Protein AF-A0A2E7BLX5-F1 (afdb_monomer)

Secondary structure (DSSP, 8-state):
--SSEEEEEEEEEEEEEEEESSEEE-TTSPBPSSS--SEEESPEEEEEETT-EEEE-TT--EEEEEEEEEEEEEEEEE--

Foldseek 3Di:
DAQFKKKKKQWAAWKWKKWKAAFAAAPVRHGDPDQDHDDGPPTDIDIDGHGDIDIHDHPMRMDTDPTDPIDIDIDMDGND

Sequence (80 aa):
MHPRTTDVYVVREGSGVLVTGGQIVDERGEPVDGQRGAAIRGGVERRISAGDLIFIPAGVAHGIRDTKGITWFNIRFDTK

pLDDT: mean 96.75, std 3.34, range [76.44, 98.81]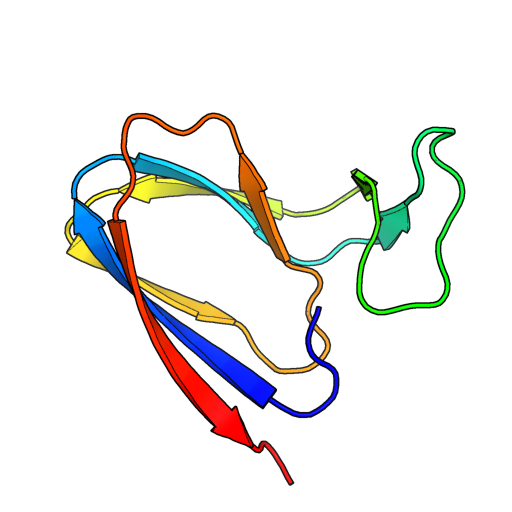

Mean predicted aligned error: 2.52 Å

Structure (mmCIF, N/CA/C/O backbone):
data_AF-A0A2E7BLX5-F1
#
_entry.id   AF-A0A2E7BLX5-F1
#
loop_
_atom_site.group_PDB
_atom_site.id
_atom_site.type_symbol
_atom_site.label_atom_id
_atom_site.label_alt_id
_atom_site.label_comp_id
_atom_site.label_asym_id
_atom_site.label_entity_id
_atom_site.label_seq_id
_atom_site.pdbx_PDB_ins_code
_atom_site.Cartn_x
_atom_site.Cartn_y
_atom_site.Cartn_z
_atom_site.occupancy
_atom_site.B_iso_or_equiv
_atom_site.auth_seq_id
_atom_site.auth_comp_id
_atom_site.auth_asym_id
_atom_site.auth_atom_id
_atom_site.pdbx_PDB_model_num
ATOM 1 N N . MET A 1 1 ? 8.273 -1.459 -2.204 1.00 91.44 1 MET A N 1
ATOM 2 C CA . MET A 1 1 ? 8.608 -2.886 -2.006 1.00 91.44 1 MET A CA 1
ATOM 3 C C . MET A 1 1 ? 9.744 -2.982 -1.012 1.00 91.44 1 MET A C 1
ATOM 5 O O . MET A 1 1 ? 10.624 -2.131 -1.043 1.00 91.44 1 MET A O 1
ATOM 9 N N . HIS A 1 2 ? 9.722 -3.985 -0.142 1.00 94.88 2 HIS A N 1
ATOM 10 C CA . HIS A 1 2 ? 10.794 -4.224 0.819 1.00 94.88 2 HIS A CA 1
ATOM 11 C C . HIS A 1 2 ? 11.343 -5.641 0.618 1.00 94.88 2 HIS A C 1
ATOM 13 O O . HIS A 1 2 ? 10.590 -6.589 0.817 1.00 94.88 2 HIS A O 1
ATOM 19 N N . PRO A 1 3 ? 12.613 -5.822 0.201 1.00 93.69 3 PRO A N 1
ATOM 20 C CA . PRO A 1 3 ? 13.129 -7.136 -0.193 1.00 93.69 3 PRO A CA 1
ATOM 21 C C . PRO A 1 3 ? 13.289 -8.125 0.962 1.00 93.69 3 PRO A C 1
ATOM 23 O O . PRO A 1 3 ? 13.251 -9.327 0.738 1.00 93.69 3 PRO A O 1
ATOM 26 N N . ARG A 1 4 ? 13.511 -7.621 2.183 1.00 96.38 4 ARG A N 1
ATOM 27 C CA . ARG A 1 4 ? 13.877 -8.431 3.359 1.00 96.38 4 ARG A CA 1
ATOM 28 C C . ARG A 1 4 ? 12.984 -8.211 4.571 1.00 96.38 4 ARG A C 1
ATOM 30 O O . ARG A 1 4 ? 13.264 -8.748 5.633 1.00 96.38 4 ARG A O 1
ATOM 37 N N . THR A 1 5 ? 11.939 -7.401 4.437 1.00 97.31 5 THR A N 1
ATOM 38 C CA . THR A 1 5 ? 11.011 -7.150 5.539 1.00 97.31 5 THR A CA 1
ATOM 39 C C . THR A 1 5 ? 9.593 -7.400 5.087 1.00 97.31 5 THR A C 1
ATOM 41 O O . THR A 1 5 ? 9.220 -7.056 3.965 1.00 97.31 5 THR A O 1
ATOM 44 N N . THR A 1 6 ? 8.803 -7.954 5.988 1.00 97.88 6 THR A N 1
ATOM 45 C CA . THR A 1 6 ? 7.364 -8.119 5.821 1.00 97.88 6 THR A CA 1
ATOM 46 C C . THR A 1 6 ? 6.634 -7.027 6.579 1.00 97.88 6 THR A C 1
ATOM 48 O O . THR A 1 6 ? 7.103 -6.565 7.622 1.00 97.88 6 THR A O 1
ATOM 51 N N . ASP A 1 7 ? 5.478 -6.640 6.052 1.00 98.19 7 ASP A N 1
ATOM 52 C CA . ASP A 1 7 ? 4.586 -5.675 6.672 1.00 98.19 7 ASP A CA 1
ATOM 53 C C . ASP A 1 7 ? 3.284 -6.318 7.124 1.00 98.19 7 ASP A C 1
ATOM 55 O O . ASP A 1 7 ? 2.645 -7.066 6.385 1.00 98.19 7 ASP A O 1
ATOM 59 N N . VAL A 1 8 ? 2.851 -5.939 8.321 1.00 98.38 8 VAL 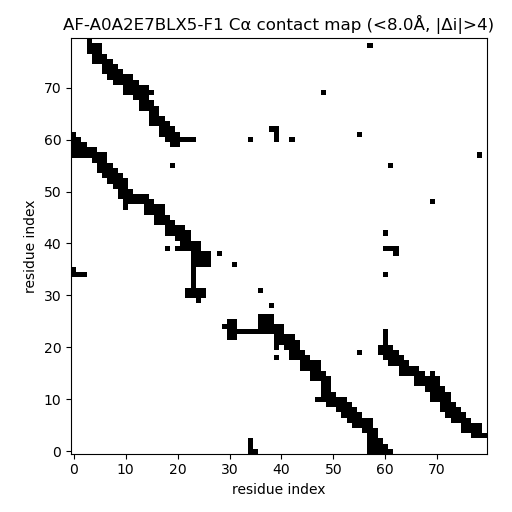A N 1
ATOM 60 C CA . VAL A 1 8 ? 1.467 -6.073 8.761 1.00 98.38 8 VAL A CA 1
ATOM 61 C C . VAL A 1 8 ? 0.906 -4.673 8.953 1.00 98.38 8 VAL A C 1
ATOM 63 O O . VAL A 1 8 ? 1.444 -3.884 9.735 1.00 98.38 8 VAL A O 1
ATOM 66 N N . TYR A 1 9 ? -0.161 -4.347 8.228 1.00 98.50 9 TYR A N 1
ATOM 67 C CA . TYR A 1 9 ? -0.921 -3.121 8.442 1.00 98.50 9 TYR A CA 1
ATOM 68 C C . TYR A 1 9 ? -2.172 -3.428 9.252 1.00 98.50 9 TYR A C 1
ATOM 70 O O . TYR A 1 9 ? -2.922 -4.343 8.919 1.00 98.50 9 TYR A O 1
ATOM 78 N N . VAL A 1 10 ? -2.408 -2.622 10.283 1.00 98.56 10 VAL A N 1
ATOM 79 C CA . VAL A 1 10 ? -3.686 -2.561 10.998 1.00 98.56 10 VAL A CA 1
ATOM 80 C C . VAL A 1 10 ? -4.296 -1.198 10.708 1.00 98.56 10 VAL A C 1
ATOM 82 O O . VAL A 1 10 ? -3.817 -0.183 11.227 1.00 98.56 10 VAL A O 1
ATOM 85 N N . VAL A 1 11 ? -5.311 -1.155 9.847 1.00 98.62 11 VAL A N 1
ATOM 86 C CA . VAL A 1 11 ? -5.931 0.105 9.424 1.00 98.62 11 VAL A CA 1
ATOM 87 C C . VAL A 1 11 ? -6.828 0.621 10.545 1.00 98.62 11 VAL A C 1
ATOM 89 O O . VAL A 1 11 ? -7.732 -0.071 11.014 1.00 98.62 11 VAL A O 1
ATOM 92 N N . ARG A 1 12 ? -6.561 1.843 11.004 1.00 98.56 12 ARG A N 1
ATOM 93 C CA . ARG A 1 12 ? -7.224 2.451 12.163 1.00 98.56 12 ARG A CA 1
ATOM 94 C C . ARG A 1 12 ? -8.339 3.399 11.766 1.00 98.56 12 ARG A C 1
ATOM 96 O O . ARG A 1 12 ? -9.369 3.416 12.427 1.00 98.56 12 ARG A O 1
ATOM 103 N N . GLU A 1 13 ? -8.128 4.171 10.709 1.00 98.62 13 GLU A N 1
ATOM 104 C CA . GLU A 1 13 ? -9.037 5.233 10.284 1.00 98.62 13 GLU A CA 1
ATOM 105 C C . GLU A 1 13 ? -8.998 5.393 8.769 1.00 98.62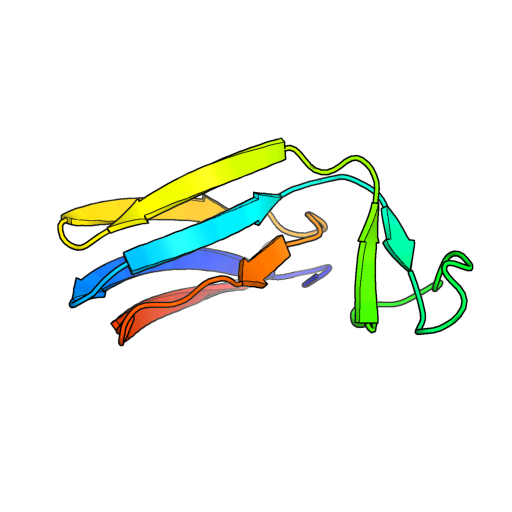 13 GLU A C 1
ATOM 107 O O . GLU A 1 13 ? -8.035 4.987 8.113 1.00 98.62 13 GLU A O 1
ATOM 112 N N . GLY A 1 14 ? -10.041 6.015 8.222 1.00 98.50 14 GLY A N 1
ATOM 113 C CA . GLY A 1 14 ? -10.121 6.343 6.808 1.00 98.50 14 GLY A CA 1
ATOM 114 C C . GLY A 1 14 ? -10.111 5.113 5.906 1.00 98.50 14 GLY A C 1
ATOM 115 O O . GLY A 1 14 ? -10.578 4.030 6.266 1.00 98.50 14 GLY A O 1
ATOM 116 N N . SER A 1 15 ? -9.651 5.312 4.671 1.00 98.69 15 SER A N 1
ATOM 117 C CA . SER A 1 15 ? -9.672 4.268 3.646 1.00 98.69 15 SER A CA 1
ATOM 118 C C . SER A 1 15 ? -8.796 4.614 2.437 1.00 98.69 15 SER A C 1
ATOM 120 O O . SER A 1 15 ? -8.495 5.783 2.204 1.00 98.69 15 SER A O 1
ATOM 122 N N . GLY A 1 16 ? -8.438 3.621 1.627 1.00 98.50 16 GLY A N 1
ATOM 123 C CA . GLY A 1 16 ? -7.690 3.800 0.377 1.00 98.50 16 GLY A CA 1
ATOM 124 C C . GLY A 1 16 ? -7.861 2.613 -0.568 1.00 98.50 16 GLY A C 1
ATOM 125 O O . GLY A 1 16 ? -8.681 1.725 -0.312 1.00 98.50 16 GLY A O 1
ATOM 126 N N . VAL A 1 17 ? -7.109 2.611 -1.662 1.00 98.69 17 VAL A N 1
ATOM 127 C CA . VAL A 1 17 ? -6.932 1.449 -2.538 1.00 98.69 17 VAL A CA 1
ATOM 128 C C . VAL A 1 17 ? -5.500 0.964 -2.373 1.00 98.69 17 VAL A C 1
ATOM 130 O O . VAL A 1 17 ? -4.556 1.678 -2.712 1.00 98.69 17 VAL A O 1
ATOM 133 N N . LEU A 1 18 ? -5.344 -0.239 -1.827 1.00 98.56 18 LEU A N 1
ATOM 134 C CA . LEU A 1 18 ? -4.065 -0.926 -1.750 1.00 98.56 18 LEU A CA 1
ATOM 135 C C . LEU A 1 18 ? -3.843 -1.7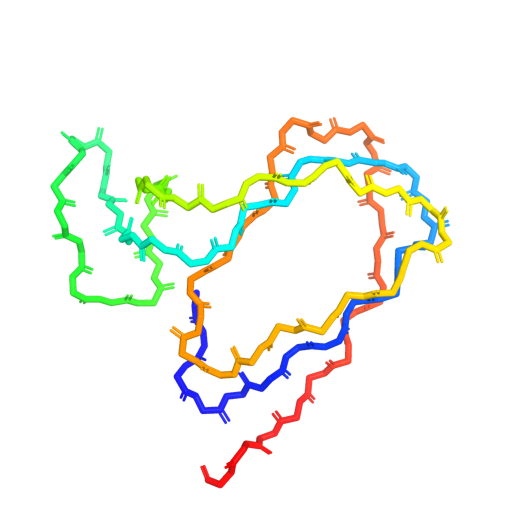14 -3.039 1.00 98.56 18 LEU A C 1
ATOM 137 O O . LEU A 1 18 ? -4.659 -2.558 -3.411 1.00 98.56 18 LEU A O 1
ATOM 141 N N . VAL A 1 19 ? -2.703 -1.480 -3.674 1.00 98.50 19 VAL A N 1
ATOM 142 C CA . VAL A 1 19 ? -2.210 -2.276 -4.797 1.00 98.50 19 VAL A CA 1
ATOM 143 C C . VAL A 1 19 ? -1.113 -3.196 -4.281 1.00 98.50 19 VAL A C 1
ATOM 145 O O . VAL A 1 19 ? -0.253 -2.747 -3.525 1.00 98.50 19 VAL A O 1
ATOM 148 N N . THR A 1 20 ? -1.134 -4.470 -4.676 1.00 98.19 20 THR A N 1
ATOM 149 C CA . THR A 1 20 ? -0.116 -5.473 -4.307 1.00 98.19 20 THR A CA 1
ATOM 150 C C . THR A 1 20 ? 0.314 -6.317 -5.505 1.00 98.19 20 THR A C 1
ATOM 152 O O . THR A 1 20 ? -0.496 -6.611 -6.381 1.00 98.19 20 THR A O 1
ATOM 155 N N . GLY A 1 21 ? 1.576 -6.745 -5.531 1.00 97.06 21 GLY A N 1
ATOM 156 C CA . GLY A 1 21 ? 2.160 -7.493 -6.647 1.00 97.06 21 GLY A CA 1
ATOM 157 C C . GLY A 1 21 ? 2.463 -6.603 -7.854 1.00 97.06 21 GLY A C 1
ATOM 158 O O . GLY A 1 21 ? 2.586 -5.389 -7.716 1.00 97.06 21 GLY A O 1
ATOM 159 N N . GLY A 1 22 ? 2.580 -7.204 -9.038 1.00 96.38 22 GLY A N 1
ATOM 160 C CA . GLY A 1 22 ? 2.878 -6.480 -10.276 1.00 96.38 22 GLY A CA 1
ATOM 161 C C . GLY A 1 22 ? 4.311 -5.939 -10.358 1.00 96.38 22 GLY A C 1
ATOM 162 O O . GLY A 1 22 ? 5.195 -6.351 -9.606 1.00 96.38 22 GLY A O 1
ATOM 163 N N . GLN A 1 23 ? 4.525 -5.015 -11.297 1.00 97.12 23 GLN A N 1
ATOM 164 C CA . GLN A 1 23 ? 5.823 -4.407 -11.601 1.00 97.12 23 GLN A CA 1
ATOM 165 C C . GLN A 1 23 ? 5.844 -2.938 -11.170 1.00 97.12 23 GLN A C 1
ATOM 167 O O . GLN A 1 23 ? 4.949 -2.173 -11.534 1.00 97.12 23 GLN A O 1
ATOM 172 N N . ILE A 1 24 ? 6.886 -2.532 -10.444 1.00 97.62 24 ILE A N 1
ATOM 173 C CA . ILE A 1 24 ? 7.136 -1.117 -10.140 1.00 97.62 24 ILE A CA 1
ATOM 174 C C . ILE A 1 24 ? 7.615 -0.420 -11.413 1.00 97.62 24 ILE A C 1
ATOM 176 O O . ILE A 1 24 ? 8.499 -0.941 -12.100 1.00 97.62 24 ILE A O 1
ATOM 180 N N . VAL A 1 25 ? 7.035 0.743 -11.703 1.00 97.56 25 VAL A N 1
ATOM 181 C CA . VAL A 1 25 ? 7.359 1.561 -12.876 1.00 97.56 25 VAL A CA 1
ATOM 182 C C . VAL A 1 25 ? 7.656 3.014 -12.498 1.00 97.56 25 VAL A C 1
ATOM 184 O O . VAL A 1 25 ? 7.222 3.485 -11.441 1.00 97.56 25 VAL A O 1
ATOM 187 N N . ASP A 1 26 ? 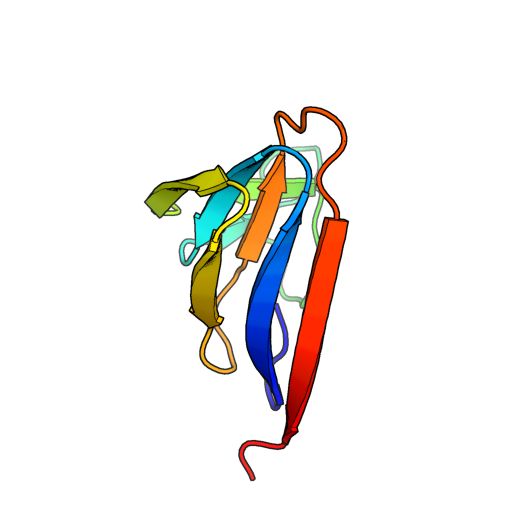8.407 3.719 -13.340 1.00 97.06 26 ASP A N 1
ATOM 188 C CA . ASP A 1 26 ? 8.703 5.146 -13.196 1.00 97.06 26 ASP A CA 1
ATOM 189 C C . ASP A 1 26 ? 7.565 6.036 -13.740 1.00 97.06 26 ASP A C 1
ATOM 191 O O . ASP A 1 26 ? 6.483 5.556 -14.083 1.00 97.06 26 ASP A O 1
ATOM 195 N N . GLU A 1 27 ? 7.790 7.351 -13.800 1.00 96.25 27 GLU A N 1
ATOM 196 C CA . GLU A 1 27 ? 6.810 8.327 -14.307 1.00 96.25 27 GLU A CA 1
ATOM 197 C C . GLU A 1 27 ? 6.470 8.140 -15.794 1.00 96.25 27 GLU A C 1
ATOM 199 O O . GLU A 1 27 ? 5.418 8.589 -16.249 1.00 96.25 27 GLU A O 1
ATOM 204 N N . ARG A 1 28 ? 7.346 7.476 -16.556 1.00 96.44 28 ARG 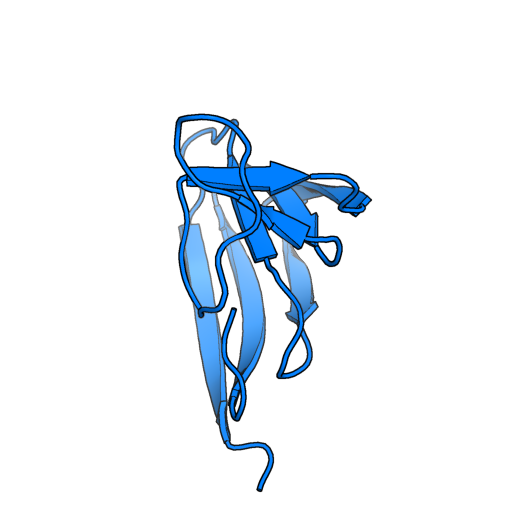A N 1
ATOM 205 C CA . ARG A 1 28 ? 7.153 7.163 -17.978 1.00 96.44 28 ARG A CA 1
ATOM 206 C C . ARG A 1 28 ? 6.512 5.789 -18.180 1.00 96.44 28 ARG A C 1
ATOM 208 O O . ARG A 1 28 ? 6.177 5.441 -19.307 1.00 96.44 28 ARG A O 1
ATOM 215 N N . GLY A 1 29 ? 6.301 5.033 -17.102 1.00 95.69 29 GLY A N 1
ATOM 216 C CA . GLY A 1 29 ? 5.751 3.682 -17.141 1.00 95.69 29 GLY A CA 1
ATOM 217 C C . GLY A 1 29 ? 6.793 2.595 -17.419 1.00 95.69 29 GLY A C 1
ATOM 218 O O . GLY A 1 29 ? 6.408 1.438 -17.623 1.00 95.69 29 GLY A O 1
ATOM 219 N N . GLU A 1 30 ? 8.083 2.929 -17.393 1.00 97.44 30 GLU A N 1
ATOM 220 C CA . GLU A 1 30 ? 9.160 1.969 -17.617 1.00 97.44 30 GLU A CA 1
ATOM 221 C C . GLU A 1 30 ? 9.455 1.164 -16.344 1.00 97.44 30 GLU A C 1
ATOM 223 O O . GLU A 1 30 ? 9.385 1.719 -15.242 1.00 97.44 30 GLU A O 1
ATOM 228 N N . PRO A 1 31 ? 9.768 -0.144 -16.446 1.00 96.19 31 PRO A N 1
ATOM 229 C CA . PRO A 1 31 ? 10.129 -0.956 -15.290 1.00 96.19 31 PRO A CA 1
ATOM 230 C C . PRO A 1 31 ? 11.303 -0.358 -14.515 1.00 96.19 31 PRO A C 1
ATOM 232 O O . PRO A 1 31 ? 12.346 -0.042 -15.083 1.00 96.19 31 PRO A O 1
ATOM 235 N N . VAL A 1 32 ? 11.148 -0.265 -13.197 1.00 94.81 32 VAL A N 1
ATOM 236 C CA . VAL A 1 32 ? 12.227 0.141 -12.296 1.00 94.81 32 VAL A CA 1
ATOM 237 C C . VAL A 1 32 ? 12.809 -1.095 -11.640 1.00 94.81 32 VAL A C 1
ATOM 239 O O . VAL A 1 32 ? 12.088 -1.860 -10.992 1.00 94.81 32 VAL A O 1
ATOM 242 N N . ASP A 1 33 ? 14.123 -1.251 -11.759 1.00 86.12 33 ASP A N 1
ATOM 243 C CA . ASP A 1 33 ? 14.862 -2.250 -11.002 1.00 86.12 33 ASP A CA 1
ATOM 244 C C . ASP A 1 33 ? 15.177 -1.674 -9.614 1.00 86.12 33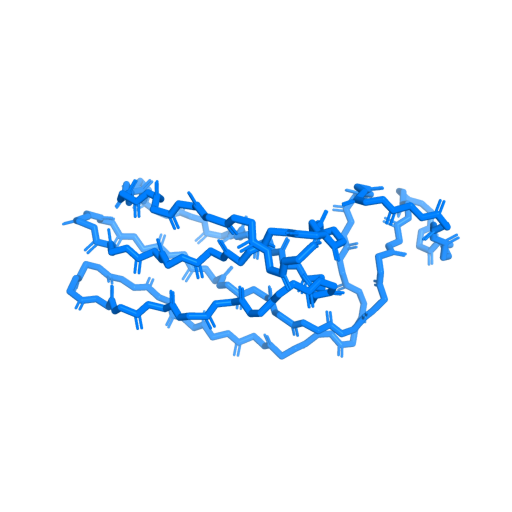 ASP A C 1
ATOM 246 O O . ASP A 1 33 ? 16.164 -0.969 -9.395 1.00 86.12 33 ASP A O 1
ATOM 250 N N . GLY A 1 34 ? 14.235 -1.833 -8.682 1.00 84.44 34 GLY A N 1
ATOM 251 C CA . GLY A 1 34 ? 14.334 -1.183 -7.382 1.00 84.44 34 GLY A CA 1
ATOM 252 C C . GLY A 1 34 ? 13.096 -1.291 -6.499 1.00 84.44 34 GLY A C 1
ATOM 253 O O . GLY A 1 34 ? 12.091 -1.921 -6.814 1.00 84.44 34 GLY A O 1
ATOM 254 N N . GLN A 1 35 ? 13.186 -0.662 -5.327 1.00 91.69 35 GLN A N 1
ATOM 255 C CA . GLN A 1 35 ? 12.173 -0.759 -4.268 1.00 91.69 35 GLN A CA 1
ATOM 256 C C . GLN A 1 35 ? 11.051 0.284 -4.373 1.00 91.69 35 GLN A C 1
ATOM 258 O O . GLN A 1 35 ? 10.020 0.144 -3.703 1.00 91.69 35 GLN A O 1
ATOM 263 N N . ARG A 1 36 ? 11.259 1.347 -5.157 1.00 94.75 36 ARG A N 1
ATOM 264 C CA . ARG A 1 36 ? 10.376 2.514 -5.275 1.00 94.75 36 ARG A CA 1
ATOM 265 C C . ARG A 1 36 ? 10.280 2.950 -6.735 1.00 94.75 36 ARG A C 1
ATOM 267 O O . ARG A 1 36 ? 11.240 2.809 -7.478 1.00 94.75 36 ARG A O 1
ATOM 274 N N . GLY A 1 37 ? 9.128 3.496 -7.093 1.00 95.19 37 GLY A N 1
ATOM 275 C CA . GLY A 1 37 ? 8.815 4.065 -8.399 1.00 95.19 37 GLY A CA 1
ATOM 276 C C . GLY A 1 37 ? 7.564 4.932 -8.280 1.00 95.19 37 GLY A C 1
ATOM 277 O O . GLY A 1 37 ? 7.072 5.148 -7.169 1.00 95.19 37 GLY A O 1
ATOM 278 N N . ALA A 1 38 ? 7.055 5.415 -9.408 1.00 96.12 38 ALA A N 1
ATOM 279 C CA . ALA A 1 38 ? 5.872 6.269 -9.451 1.00 96.12 38 ALA A CA 1
ATOM 280 C C . ALA A 1 38 ? 4.569 5.469 -9.291 1.00 96.12 38 ALA A C 1
ATOM 282 O O . ALA A 1 38 ? 3.623 5.947 -8.668 1.00 96.12 38 ALA A O 1
ATOM 283 N N . ALA A 1 39 ? 4.517 4.244 -9.828 1.00 96.06 39 ALA A N 1
ATOM 284 C CA . ALA A 1 39 ? 3.315 3.414 -9.805 1.00 96.06 39 ALA A CA 1
ATOM 285 C C . ALA A 1 39 ? 3.625 1.906 -9.819 1.00 96.06 39 ALA A C 1
ATOM 287 O O . ALA A 1 39 ? 4.775 1.476 -9.931 1.00 96.06 39 ALA A O 1
ATOM 288 N N . ILE A 1 40 ? 2.564 1.100 -9.711 1.00 97.88 40 ILE A N 1
ATOM 289 C CA . ILE A 1 40 ? 2.593 -0.356 -9.875 1.00 97.88 40 ILE A CA 1
ATOM 290 C C . ILE A 1 40 ? 1.692 -0.722 -11.055 1.00 97.88 40 ILE A C 1
ATOM 292 O O . ILE A 1 40 ? 0.496 -0.430 -11.036 1.00 97.88 40 ILE A O 1
ATOM 296 N N . ARG A 1 41 ? 2.254 -1.393 -12.062 1.00 97.06 41 ARG A N 1
ATOM 297 C CA . ARG A 1 41 ? 1.525 -1.908 -13.227 1.00 97.06 41 ARG A CA 1
ATOM 298 C C . ARG A 1 41 ? 1.197 -3.389 -13.039 1.00 97.06 41 ARG A C 1
ATOM 300 O O . ARG A 1 41 ? 2.074 -4.179 -12.695 1.00 97.06 41 ARG A O 1
ATOM 307 N N . GLY A 1 42 ? -0.055 -3.765 -13.304 1.00 97.25 42 GLY A N 1
ATOM 308 C CA . GLY A 1 42 ? -0.515 -5.159 -13.230 1.00 97.25 42 GLY A CA 1
ATOM 309 C C . GLY A 1 42 ? -0.624 -5.719 -11.807 1.00 97.25 42 GLY A C 1
ATOM 310 O O . GLY A 1 42 ? -0.619 -6.933 -11.629 1.00 97.25 42 GLY A O 1
ATOM 311 N N . GLY A 1 43 ? -0.678 -4.852 -10.791 1.00 97.69 43 GLY A N 1
ATOM 312 C CA . GLY A 1 43 ? -0.933 -5.260 -9.412 1.00 97.69 43 GLY A CA 1
ATOM 313 C C . GLY A 1 43 ? -2.412 -5.563 -9.160 1.00 97.69 43 GLY A C 1
ATOM 314 O O . GLY A 1 43 ? -3.291 -5.117 -9.895 1.00 97.69 43 GLY A O 1
ATOM 315 N N . VAL A 1 44 ? -2.690 -6.306 -8.090 1.00 98.25 44 VAL A N 1
ATOM 316 C CA . VAL A 1 44 ? -4.050 -6.570 -7.612 1.00 98.25 44 VAL A CA 1
ATOM 317 C C . VAL A 1 44 ? -4.481 -5.452 -6.680 1.00 98.25 44 VAL A C 1
ATOM 319 O O . VAL A 1 44 ? -3.796 -5.159 -5.695 1.00 98.25 44 VAL A O 1
ATOM 322 N N . GLU A 1 45 ? -5.639 -4.871 -6.972 1.00 98.44 45 GLU A N 1
ATOM 323 C CA . GLU A 1 45 ? -6.198 -3.745 -6.233 1.00 98.44 45 GLU A CA 1
ATOM 324 C C . GLU A 1 45 ? -7.266 -4.205 -5.248 1.00 98.44 45 GLU A C 1
ATOM 326 O O . GLU A 1 45 ? -8.133 -5.019 -5.574 1.00 98.44 45 GLU A O 1
ATOM 331 N N . ARG A 1 46 ? -7.210 -3.678 -4.026 1.00 98.38 46 ARG A N 1
ATOM 332 C CA . ARG A 1 46 ? -8.207 -3.921 -2.984 1.00 98.38 46 ARG A CA 1
ATOM 333 C C . ARG A 1 46 ? -8.529 -2.621 -2.272 1.00 98.38 46 ARG A C 1
ATOM 335 O O . ARG A 1 46 ? -7.634 -1.888 -1.851 1.00 98.38 46 ARG A O 1
ATOM 342 N N . ARG A 1 47 ? -9.820 -2.346 -2.106 1.00 98.56 47 ARG A N 1
ATOM 343 C CA . ARG A 1 47 ? -10.286 -1.301 -1.197 1.00 98.56 47 ARG A CA 1
ATOM 344 C C . ARG A 1 47 ? -9.940 -1.727 0.229 1.00 98.56 47 ARG A C 1
ATOM 346 O O . ARG A 1 47 ? -10.263 -2.848 0.602 1.00 98.56 47 ARG A O 1
ATOM 353 N N . ILE A 1 48 ? -9.310 -0.838 0.989 1.00 98.69 48 ILE A N 1
ATOM 354 C CA . ILE A 1 48 ? -9.008 -1.053 2.407 1.00 98.69 48 ILE A CA 1
ATOM 355 C C . ILE A 1 48 ? -9.572 0.091 3.255 1.00 98.69 48 ILE A C 1
ATOM 357 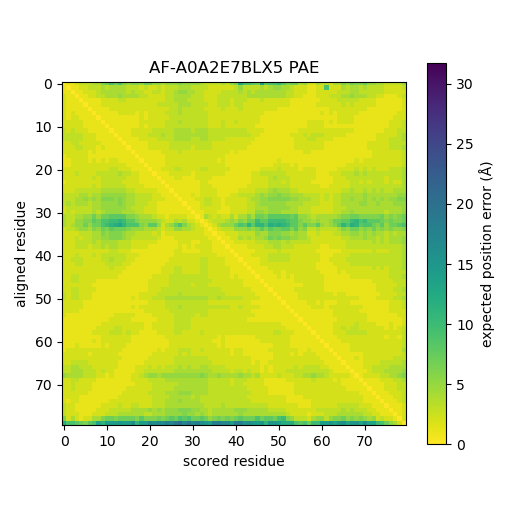O O . ILE A 1 48 ? -9.659 1.234 2.787 1.00 98.69 48 ILE A O 1
ATOM 361 N N . SER A 1 49 ? -9.961 -0.204 4.489 1.00 98.81 49 SER A N 1
ATOM 362 C CA . SER A 1 49 ? -10.593 0.722 5.431 1.00 98.81 49 SER A CA 1
ATOM 363 C C . SER A 1 49 ? -10.359 0.324 6.889 1.00 98.81 49 SER A C 1
ATOM 365 O O . SER A 1 49 ? -9.798 -0.732 7.170 1.00 98.81 49 SER A O 1
ATOM 367 N N . ALA A 1 50 ? -10.753 1.195 7.820 1.00 98.62 50 ALA A N 1
ATOM 368 C CA . ALA A 1 50 ? -10.648 0.939 9.256 1.00 98.62 50 ALA A CA 1
ATOM 369 C C . ALA A 1 50 ? -11.188 -0.451 9.647 1.00 98.62 50 ALA A C 1
ATOM 371 O O . ALA A 1 50 ? -12.298 -0.819 9.268 1.00 98.62 50 ALA A O 1
ATOM 372 N N . GLY A 1 51 ? -10.400 -1.198 10.424 1.00 98.44 51 GLY A N 1
ATOM 373 C CA . GLY A 1 51 ? -10.697 -2.576 10.830 1.00 98.44 51 GLY A CA 1
ATOM 374 C C . GLY A 1 51 ? -9.981 -3.646 10.002 1.00 98.44 51 GLY A C 1
ATOM 375 O O . GLY A 1 51 ? -9.824 -4.765 10.488 1.00 98.44 51 GLY A O 1
ATOM 376 N N . ASP A 1 52 ? -9.481 -3.311 8.809 1.00 98.75 52 ASP A N 1
ATOM 377 C CA . ASP A 1 52 ? -8.737 -4.263 7.985 1.00 98.75 52 ASP A CA 1
ATOM 378 C C . ASP A 1 52 ? -7.352 -4.576 8.573 1.00 98.75 52 ASP A C 1
ATOM 380 O O . ASP A 1 52 ? -6.618 -3.689 9.030 1.00 98.75 52 ASP A O 1
ATOM 384 N N . LEU A 1 53 ? -6.974 -5.855 8.486 1.00 98.44 53 LEU A N 1
ATOM 385 C CA . LEU A 1 53 ? -5.632 -6.353 8.770 1.00 98.44 53 LEU A CA 1
ATOM 386 C C . LEU A 1 53 ? -5.025 -6.928 7.493 1.00 98.44 53 LEU A C 1
ATOM 388 O O . LEU A 1 53 ? -5.612 -7.793 6.843 1.00 98.44 53 LEU A O 1
ATOM 392 N N . ILE A 1 54 ? -3.848 -6.434 7.125 1.00 98.56 54 ILE A N 1
ATOM 393 C CA . ILE A 1 54 ? -3.240 -6.716 5.827 1.00 98.56 54 ILE A CA 1
ATOM 394 C C . ILE A 1 54 ? -1.828 -7.234 6.050 1.00 98.56 54 ILE A C 1
ATOM 396 O O . ILE A 1 54 ? -1.010 -6.558 6.663 1.00 98.56 54 ILE A O 1
ATOM 400 N N . PHE A 1 55 ? -1.546 -8.422 5.527 1.00 98.12 55 PHE A N 1
ATOM 401 C CA . PHE A 1 55 ? -0.219 -9.025 5.521 1.00 98.12 55 PHE A CA 1
ATOM 402 C C . PHE A 1 55 ? 0.408 -8.876 4.133 1.00 98.12 55 PHE A C 1
ATOM 404 O O . PHE A 1 55 ? -0.180 -9.306 3.139 1.00 98.12 55 PHE A O 1
ATOM 411 N N . ILE A 1 56 ? 1.594 -8.277 4.062 1.00 98.25 56 ILE A N 1
ATOM 412 C CA . ILE A 1 56 ? 2.335 -8.062 2.819 1.00 98.25 56 ILE A CA 1
ATOM 413 C C . ILE A 1 56 ? 3.710 -8.730 2.952 1.00 98.25 56 ILE A C 1
ATOM 415 O O . ILE A 1 56 ? 4.573 -8.204 3.660 1.00 98.25 56 ILE A O 1
ATOM 419 N N . PRO A 1 57 ? 3.933 -9.871 2.276 1.00 97.44 57 PRO A N 1
ATOM 420 C CA . PRO A 1 57 ? 5.218 -10.558 2.302 1.00 97.44 57 PRO A CA 1
ATOM 421 C C . PRO A 1 57 ? 6.372 -9.701 1.766 1.00 97.44 57 PRO A C 1
ATOM 423 O O . PRO A 1 57 ? 6.187 -8.835 0.904 1.00 97.44 57 PRO A O 1
ATOM 426 N N . ALA A 1 58 ? 7.587 -10.015 2.215 1.00 97.38 58 ALA A N 1
ATOM 427 C CA . ALA A 1 58 ? 8.811 -9.462 1.646 1.00 97.38 58 ALA A CA 1
ATOM 428 C C . ALA A 1 58 ? 8.884 -9.693 0.124 1.00 97.38 58 ALA A C 1
ATOM 430 O O . ALA A 1 58 ? 8.420 -10.703 -0.403 1.00 97.38 58 ALA A O 1
ATOM 431 N N . GLY A 1 59 ? 9.452 -8.726 -0.594 1.00 96.00 59 GLY A N 1
ATOM 432 C CA . GLY A 1 59 ? 9.582 -8.746 -2.052 1.00 96.00 59 GLY A CA 1
ATOM 433 C C . GLY A 1 59 ? 8.316 -8.343 -2.816 1.00 96.00 59 GLY A C 1
ATOM 434 O O . GLY A 1 59 ? 8.398 -8.057 -4.008 1.00 96.00 59 GLY A O 1
ATOM 435 N N . VAL A 1 60 ? 7.156 -8.237 -2.162 1.00 97.56 60 VAL A N 1
ATOM 436 C CA . VAL A 1 60 ? 5.909 -7.850 -2.836 1.00 97.56 60 VAL A CA 1
ATOM 437 C C . VAL A 1 60 ? 5.869 -6.337 -3.046 1.00 97.56 60 VAL A C 1
ATOM 439 O O . VAL A 1 60 ? 5.967 -5.549 -2.099 1.00 97.56 60 VAL A O 1
ATOM 442 N N . ALA A 1 61 ? 5.714 -5.903 -4.299 1.00 97.81 61 ALA A N 1
ATOM 443 C CA . ALA A 1 61 ? 5.418 -4.510 -4.609 1.00 97.81 61 ALA A CA 1
ATOM 444 C C . ALA A 1 61 ? 4.068 -4.115 -4.009 1.00 97.81 61 ALA A C 1
ATOM 446 O O . ALA A 1 61 ? 3.096 -4.853 -4.123 1.00 97.81 61 ALA A O 1
ATOM 447 N N . HIS A 1 62 ? 4.022 -2.975 -3.323 1.00 98.12 62 HIS A N 1
ATOM 448 C CA . HIS A 1 62 ? 2.806 -2.485 -2.690 1.00 98.12 62 HIS A CA 1
ATOM 449 C C . HIS A 1 62 ? 2.806 -0.962 -2.574 1.00 98.12 62 HIS A C 1
ATOM 451 O O . HIS A 1 62 ? 3.868 -0.342 -2.456 1.00 98.12 62 HIS A O 1
ATOM 457 N N . GLY A 1 63 ? 1.611 -0.377 -2.603 1.00 97.19 63 GLY A N 1
ATOM 458 C CA . GLY A 1 63 ? 1.380 1.057 -2.444 1.00 97.19 63 GLY A CA 1
ATOM 459 C C . GLY A 1 63 ? -0.104 1.362 -2.244 1.00 97.19 63 GLY A C 1
ATOM 460 O O . GLY A 1 63 ? -0.959 0.607 -2.705 1.00 97.19 63 GLY A O 1
ATOM 461 N N . ILE A 1 64 ? -0.404 2.456 -1.542 1.00 97.75 64 ILE A N 1
ATOM 462 C CA . ILE A 1 64 ? -1.774 2.918 -1.295 1.00 97.75 64 ILE A CA 1
ATOM 463 C C . ILE A 1 64 ? -2.000 4.207 -2.085 1.00 97.75 64 ILE A C 1
ATOM 465 O O . ILE A 1 64 ? -1.176 5.119 -2.028 1.00 97.75 64 ILE A O 1
ATOM 469 N N . ARG A 1 65 ? -3.128 4.291 -2.789 1.00 96.88 65 ARG A N 1
ATOM 470 C CA . ARG A 1 65 ? -3.596 5.504 -3.473 1.00 96.88 65 ARG A CA 1
ATOM 471 C C . ARG A 1 65 ? -5.078 5.755 -3.189 1.00 96.88 65 ARG A C 1
ATOM 473 O O . ARG A 1 65 ? -5.695 5.007 -2.427 1.00 96.88 65 ARG A O 1
ATOM 480 N N . ASP A 1 66 ? -5.629 6.810 -3.786 1.00 97.62 66 ASP A N 1
ATOM 481 C CA . ASP A 1 66 ? -7.050 7.173 -3.689 1.00 97.62 66 ASP A CA 1
ATOM 482 C C . ASP A 1 66 ? -7.530 7.239 -2.227 1.00 97.62 66 ASP A C 1
ATOM 484 O O . ASP A 1 66 ? -8.555 6.672 -1.835 1.00 97.62 66 ASP A O 1
ATOM 488 N N . THR A 1 67 ? -6.713 7.875 -1.382 1.00 98.06 67 THR A N 1
ATOM 489 C CA . THR A 1 67 ? -6.910 7.880 0.065 1.00 98.06 67 THR A CA 1
ATOM 490 C C . THR A 1 67 ? -7.987 8.874 0.489 1.00 98.06 67 THR A C 1
ATOM 492 O O . THR A 1 67 ? -8.136 9.962 -0.061 1.00 98.06 67 THR A O 1
ATOM 495 N N . LYS A 1 68 ? -8.734 8.501 1.529 1.00 97.94 68 LYS A N 1
ATOM 496 C CA . LYS A 1 68 ? -9.654 9.371 2.269 1.00 97.94 68 LYS A CA 1
ATOM 497 C C . LYS A 1 68 ? -9.222 9.394 3.733 1.00 97.94 68 LYS A C 1
ATOM 499 O O . LYS A 1 68 ? -9.827 8.708 4.554 1.00 97.94 68 LYS A O 1
ATOM 504 N N . GLY A 1 69 ? -8.123 10.101 4.015 1.00 96.62 69 GLY A N 1
ATOM 505 C CA . GLY A 1 69 ? -7.584 10.284 5.372 1.00 96.62 69 GLY A CA 1
ATOM 506 C C . GLY A 1 69 ? -7.222 8.976 6.081 1.00 96.62 69 GLY A C 1
ATOM 507 O O . GLY A 1 69 ? -7.644 8.764 7.210 1.00 96.62 69 GLY A O 1
ATOM 508 N N . ILE A 1 70 ? -6.529 8.059 5.395 1.00 98.25 70 ILE A N 1
ATOM 509 C CA . ILE A 1 70 ? -6.206 6.738 5.952 1.00 98.25 70 ILE A CA 1
ATOM 510 C C . ILE A 1 70 ? -5.043 6.803 6.952 1.00 98.25 70 ILE A C 1
ATOM 512 O O . ILE A 1 70 ? -3.981 7.337 6.636 1.00 98.25 70 ILE A O 1
ATOM 516 N N . THR A 1 71 ? -5.232 6.178 8.115 1.00 98.19 71 THR A N 1
ATOM 517 C CA . THR A 1 71 ? -4.203 5.984 9.149 1.00 98.19 71 THR A CA 1
ATOM 518 C C . THR A 1 71 ? -4.082 4.495 9.451 1.00 98.19 71 THR A C 1
ATOM 520 O O . THR A 1 71 ? -5.093 3.810 9.620 1.00 98.19 71 THR A O 1
ATOM 523 N N . TRP A 1 72 ? -2.861 3.971 9.554 1.00 98.12 72 TRP A N 1
ATOM 524 C CA . TRP A 1 72 ? -2.618 2.574 9.920 1.00 98.12 72 TRP A CA 1
ATOM 525 C C . TRP A 1 72 ? -1.379 2.428 10.801 1.00 98.12 72 TRP A C 1
ATOM 527 O O . TRP A 1 72 ? -0.438 3.214 10.709 1.00 98.12 72 TRP A O 1
ATOM 537 N N . PHE A 1 73 ? -1.364 1.386 11.631 1.00 98.12 73 PHE A N 1
ATOM 538 C CA . PHE A 1 73 ? -0.129 0.923 12.254 1.00 98.12 73 PHE A CA 1
ATOM 539 C C . PHE A 1 73 ? 0.587 -0.006 11.291 1.00 98.12 73 PHE A C 1
ATOM 541 O O . PHE A 1 73 ? 0.008 -1.000 10.852 1.00 98.12 73 PHE A O 1
ATOM 548 N N . ASN A 1 74 ? 1.844 0.299 10.984 1.00 98.00 74 ASN A N 1
ATOM 549 C CA . ASN A 1 74 ? 2.720 -0.628 10.293 1.00 98.00 74 ASN A CA 1
ATOM 550 C C . ASN A 1 74 ? 3.614 -1.340 11.307 1.00 98.00 74 ASN A C 1
ATOM 552 O O . ASN A 1 74 ? 4.478 -0.726 11.927 1.00 98.00 74 ASN A O 1
ATOM 556 N N . ILE A 1 75 ? 3.401 -2.643 11.445 1.00 98.06 75 ILE A N 1
ATOM 557 C CA . ILE A 1 75 ? 4.309 -3.538 12.152 1.00 98.06 75 ILE A CA 1
ATOM 558 C C . ILE A 1 75 ? 5.197 -4.175 11.090 1.00 98.06 75 ILE A C 1
ATOM 560 O O . ILE A 1 75 ? 4.694 -4.826 10.173 1.00 98.06 75 ILE A O 1
ATOM 564 N N 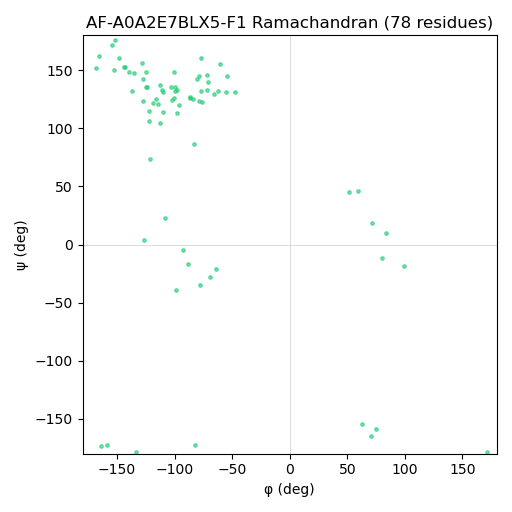. ARG A 1 76 ? 6.506 -3.969 11.203 1.00 97.62 76 ARG A N 1
ATOM 565 C CA . ARG A 1 76 ? 7.491 -4.455 10.239 1.00 97.62 76 ARG A CA 1
ATOM 566 C C . ARG A 1 76 ? 8.549 -5.291 10.934 1.00 97.62 76 ARG A C 1
ATOM 568 O O . ARG A 1 76 ? 9.053 -4.891 11.980 1.00 97.62 76 ARG A O 1
ATOM 575 N N . PHE A 1 77 ? 8.894 -6.422 10.331 1.00 96.75 77 PHE A N 1
ATOM 576 C CA . PHE A 1 77 ? 9.936 -7.320 10.825 1.00 96.75 77 PHE A CA 1
ATOM 577 C C . PHE A 1 77 ? 10.723 -7.952 9.673 1.00 96.75 77 PHE A C 1
ATOM 579 O O . PHE A 1 77 ? 10.211 -8.104 8.559 1.00 96.75 77 PHE A O 1
ATOM 586 N N . ASP A 1 78 ? 11.976 -8.304 9.956 1.00 97.06 78 ASP A N 1
ATOM 587 C CA . ASP A 1 78 ? 12.894 -8.924 9.001 1.00 97.06 78 ASP A CA 1
ATOM 588 C C . ASP A 1 78 ? 12.493 -10.381 8.703 1.00 97.06 78 ASP A C 1
ATOM 590 O O . ASP A 1 78 ? 12.002 -11.101 9.575 1.00 97.06 78 ASP A O 1
ATOM 594 N N . THR A 1 79 ? 12.704 -10.837 7.466 1.00 92.06 79 THR A N 1
ATOM 595 C CA . THR A 1 79 ? 12.304 -12.173 6.981 1.00 92.06 79 THR A CA 1
ATOM 596 C C . THR A 1 79 ? 13.464 -13.147 6.759 1.00 92.06 79 THR A C 1
ATOM 598 O O . THR A 1 79 ? 13.272 -14.122 6.029 1.00 92.06 79 THR A O 1
ATOM 601 N N . LYS A 1 80 ? 14.604 -12.918 7.429 1.00 76.44 80 LYS A N 1
ATOM 602 C CA . LYS A 1 80 ? 15.953 -13.522 7.277 1.00 76.44 80 LYS A CA 1
ATOM 603 C C . LYS A 1 80 ? 16.957 -12.585 6.613 1.00 76.44 80 LYS A C 1
ATOM 605 O O . LYS A 1 80 ? 16.571 -11.850 5.676 1.00 76.44 80 LYS A O 1
#

Solvent-accessible surface area (backbone atoms only — not comparable to full-atom values): 4355 Å² total; per-residue (Å²): 56,39,78,45,34,28,40,37,37,41,28,68,35,42,26,30,36,38,33,38,42,53,44,44,11,37,91,87,64,48,78,43,96,66,55,70,57,70,46,64,52,83,36,53,75,40,82,45,37,51,77,42,74,46,82,44,60,48,58,42,32,57,52,75,44,84,64,53,76,58,41,63,51,76,51,72,48,76,73,115

Nearest PDB structures (foldseek):
  1phs-assembly1_A  TM=7.600E-01  e=2.450E-01  Phaseolus vulgaris
  2y0o-assembly1_A-2  TM=5.687E-01  e=3.748E-01  Bacillus subtilis subsp. subtilis str. 168
  4ccl-assembly1_A  TM=5.809E-01  e=9.754E-01  Escherichia coli
  7nuo-assembly1_1  TM=3.283E-01  e=6.969E+00  rhinovirus B14
  3qd6-assembly2_F  TM=2.088E-01  e=6.969E+00  Homo sapiens

Radius of gyration: 12.67 Å; Cα contacts (8 Å, |Δi|>4): 209; chains: 1; bounding box: 27×24×30 Å